Protein AF-A0A535D6L4-F1 (afdb_monomer_lite)

Sequence (93 aa):
MLTLTLRLWGNVFGGEIMLVVMSGLLLLPGLALPFVGLEVFIGLVQGLVFALLVLMYFILAIESHDEEHEEGSQADTDRVPSPEMHPRPAAST

Structure (mmCIF, N/CA/C/O backbone):
data_AF-A0A535D6L4-F1
#
_entry.id   AF-A0A535D6L4-F1
#
loop_
_atom_site.group_PDB
_atom_site.id
_atom_site.type_symbol
_atom_site.label_atom_id
_atom_site.label_alt_id
_atom_site.label_comp_id
_atom_site.label_asym_id
_atom_site.label_entity_id
_atom_site.label_seq_id
_atom_site.pdbx_PDB_ins_code
_atom_site.Cartn_x
_atom_site.Cartn_y
_atom_site.Cartn_z
_atom_site.occupancy
_atom_site.B_iso_or_equiv
_atom_site.auth_seq_id
_atom_site.auth_comp_id
_atom_site.auth_asym_id
_atom_site.auth_atom_id
_atom_site.pdbx_PDB_model_num
ATOM 1 N N . MET A 1 1 ? 9.681 -7.491 -7.047 1.00 65.56 1 MET A N 1
ATOM 2 C CA . MET A 1 1 ? 8.378 -8.179 -6.881 1.00 65.56 1 MET A CA 1
ATOM 3 C C . MET A 1 1 ? 8.252 -8.888 -5.533 1.00 65.56 1 MET A C 1
ATOM 5 O O . MET A 1 1 ? 7.306 -8.596 -4.817 1.00 65.56 1 MET A O 1
ATOM 9 N N . LEU A 1 2 ? 9.231 -9.706 -5.116 1.00 72.31 2 LEU A N 1
ATOM 10 C CA . LEU A 1 2 ? 9.179 -10.479 -3.860 1.00 72.31 2 LEU A CA 1
ATOM 11 C C . LEU A 1 2 ? 8.904 -9.644 -2.587 1.00 72.31 2 LEU A C 1
ATOM 13 O O . LEU A 1 2 ? 8.015 -9.968 -1.807 1.00 72.31 2 LEU A O 1
ATOM 17 N N . THR A 1 3 ? 9.615 -8.530 -2.396 1.00 79.75 3 THR A N 1
ATOM 18 C CA . THR A 1 3 ? 9.453 -7.641 -1.226 1.00 79.75 3 THR A CA 1
ATOM 19 C C . THR A 1 3 ? 8.126 -6.880 -1.210 1.00 79.75 3 THR A C 1
ATOM 21 O O . THR A 1 3 ? 7.716 -6.375 -0.167 1.00 79.75 3 THR A O 1
ATOM 24 N N . LEU A 1 4 ? 7.445 -6.795 -2.353 1.00 77.69 4 LEU A N 1
ATOM 25 C CA . LEU A 1 4 ? 6.198 -6.056 -2.517 1.00 77.69 4 LEU A CA 1
ATOM 26 C C . LEU A 1 4 ? 4.989 -6.979 -2.316 1.00 77.69 4 LEU A C 1
ATOM 28 O O . LEU A 1 4 ? 4.064 -6.632 -1.585 1.00 77.69 4 LEU A O 1
ATOM 32 N N . THR A 1 5 ? 5.070 -8.207 -2.831 1.00 82.31 5 THR A N 1
ATOM 33 C CA . THR A 1 5 ? 4.146 -9.295 -2.489 1.00 82.31 5 THR A CA 1
ATOM 34 C C . THR A 1 5 ? 4.175 -9.605 -0.991 1.00 82.31 5 THR A C 1
ATOM 36 O O . THR A 1 5 ? 3.120 -9.800 -0.402 1.00 82.31 5 THR A O 1
ATOM 39 N N . LEU A 1 6 ? 5.344 -9.548 -0.341 1.00 82.44 6 LEU A N 1
ATOM 40 C CA . LEU A 1 6 ? 5.462 -9.708 1.115 1.00 82.44 6 LEU A CA 1
ATOM 41 C C . LEU A 1 6 ? 4.731 -8.598 1.904 1.00 82.44 6 LEU A C 1
ATOM 43 O O . LEU A 1 6 ? 4.211 -8.863 2.982 1.00 82.44 6 LEU A O 1
ATOM 47 N N . ARG A 1 7 ? 4.654 -7.367 1.371 1.00 81.81 7 ARG A N 1
ATOM 48 C CA . ARG A 1 7 ? 3.914 -6.246 1.991 1.00 81.81 7 ARG A CA 1
ATOM 49 C C . ARG A 1 7 ? 2.404 -6.379 1.827 1.00 81.81 7 ARG A C 1
ATOM 51 O O . ARG A 1 7 ? 1.673 -6.103 2.769 1.00 81.81 7 ARG A O 1
ATOM 58 N N . LEU A 1 8 ? 1.941 -6.818 0.657 1.00 83.88 8 LEU A N 1
ATOM 59 C CA . LEU A 1 8 ? 0.534 -7.164 0.448 1.00 83.88 8 LEU A CA 1
ATOM 60 C C . LEU A 1 8 ? 0.127 -8.316 1.373 1.00 83.88 8 LEU A C 1
ATOM 62 O O . LEU A 1 8 ? -0.856 -8.211 2.099 1.00 83.88 8 LEU A O 1
ATOM 66 N N . TRP A 1 9 ? 0.922 -9.387 1.369 1.00 79.62 9 TRP A N 1
ATOM 67 C CA . TRP A 1 9 ? 0.706 -10.552 2.214 1.00 79.62 9 TRP A CA 1
ATOM 68 C C . TRP A 1 9 ? 0.695 -10.153 3.691 1.00 79.62 9 TRP A C 1
ATOM 70 O O . TRP A 1 9 ? -0.240 -10.499 4.392 1.00 79.62 9 TRP A O 1
ATOM 80 N N . GLY A 1 10 ? 1.641 -9.328 4.146 1.00 82.56 10 GLY A N 1
ATOM 81 C CA . GLY A 1 10 ? 1.677 -8.824 5.520 1.00 82.56 10 GLY A CA 1
ATOM 82 C C . GLY A 1 10 ? 0.487 -7.937 5.906 1.00 82.56 10 GLY A C 1
ATOM 83 O O . GLY A 1 10 ? -0.022 -8.085 7.011 1.00 82.56 10 GLY A O 1
ATOM 84 N N . ASN A 1 11 ? 0.008 -7.059 5.018 1.00 83.62 11 ASN A N 1
ATOM 85 C CA . ASN A 1 11 ? -1.136 -6.184 5.312 1.00 83.62 11 ASN A CA 1
ATOM 86 C C . ASN A 1 11 ? -2.475 -6.937 5.323 1.00 83.62 11 ASN A C 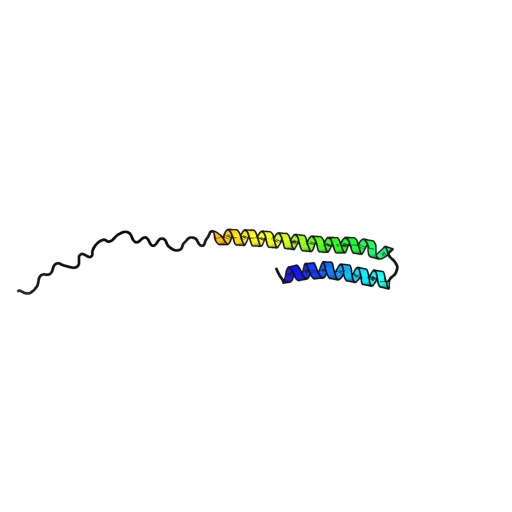1
ATOM 88 O O . ASN A 1 11 ? -3.306 -6.665 6.180 1.00 83.62 11 ASN A O 1
ATOM 92 N N . VAL A 1 12 ? -2.681 -7.890 4.410 1.00 81.31 12 VAL A N 1
ATOM 93 C CA . VAL A 1 12 ? -3.914 -8.698 4.356 1.00 81.31 12 VAL A CA 1
ATOM 94 C C . VAL A 1 12 ? -3.923 -9.760 5.460 1.00 81.31 12 VAL A C 1
ATOM 96 O O . VAL A 1 12 ? -4.919 -9.932 6.153 1.00 81.31 12 VAL A O 1
ATOM 99 N N . PHE A 1 13 ? -2.795 -10.442 5.671 1.00 83.19 13 PHE A N 1
ATOM 100 C CA . PHE A 1 13 ? -2.664 -11.493 6.681 1.00 83.19 13 PHE A CA 1
ATOM 101 C C . PHE A 1 13 ? -2.614 -10.910 8.095 1.00 83.19 13 PHE A C 1
ATOM 103 O O . PHE A 1 13 ? -3.278 -11.413 8.994 1.00 83.19 13 PHE A O 1
ATOM 110 N N . GLY A 1 14 ? -1.865 -9.821 8.290 1.00 82.25 14 GLY A N 1
ATOM 111 C CA . GLY A 1 14 ? -1.776 -9.127 9.571 1.00 82.25 14 GLY A CA 1
ATOM 112 C C . GLY A 1 14 ? -3.122 -8.575 10.012 1.00 82.25 14 GLY A C 1
ATOM 113 O O . GLY A 1 14 ? -3.451 -8.673 11.187 1.00 82.25 14 GLY A O 1
ATOM 114 N N . GLY A 1 15 ? -3.905 -8.080 9.061 1.00 76.50 15 GLY A N 1
ATOM 115 C CA . GLY A 1 15 ? -5.237 -7.575 9.297 1.00 76.50 15 GLY A CA 1
ATOM 116 C C . GLY A 1 15 ? -6.264 -8.631 9.716 1.00 76.50 15 GLY A C 1
ATOM 117 O O . GLY A 1 15 ? -6.844 -8.565 10.802 1.00 76.50 15 GLY A O 1
ATOM 118 N N . GLU A 1 16 ? -6.391 -9.700 8.927 1.00 81.00 16 GLU A N 1
ATOM 119 C CA . GLU A 1 16 ? -7.320 -10.792 9.234 1.00 81.00 16 GLU A CA 1
ATOM 120 C C . GLU A 1 16 ? -6.958 -11.529 10.535 1.00 81.00 16 GLU A C 1
ATOM 122 O O . GLU A 1 16 ? -7.830 -11.904 11.322 1.00 81.00 16 GLU A O 1
ATOM 127 N N . ILE A 1 17 ? -5.664 -11.676 10.824 1.00 83.38 17 ILE A N 1
ATOM 128 C CA . ILE A 1 17 ? -5.191 -12.301 12.064 1.00 83.38 17 ILE A CA 1
ATOM 129 C C . ILE A 1 17 ? -5.402 -11.386 13.262 1.00 83.38 17 ILE A C 1
ATOM 131 O O . ILE A 1 17 ? -5.841 -11.872 14.304 1.00 83.38 17 ILE A O 1
ATOM 135 N N . MET A 1 18 ? -5.153 -10.078 13.137 1.00 77.94 18 MET A N 1
ATOM 136 C CA . MET A 1 18 ? -5.508 -9.121 14.190 1.00 77.94 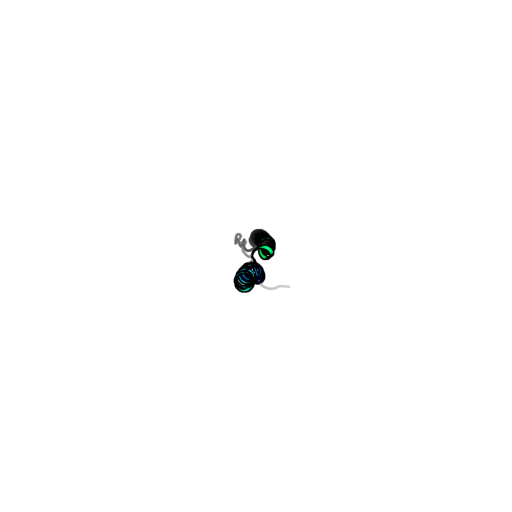18 MET A CA 1
ATOM 137 C C . MET A 1 18 ? -7.003 -9.177 14.482 1.00 77.94 18 MET A C 1
ATOM 139 O O . MET A 1 18 ? -7.390 -9.214 15.647 1.00 77.94 18 MET A O 1
ATOM 143 N N . LEU A 1 19 ? -7.838 -9.241 13.445 1.00 76.69 19 LEU A N 1
ATOM 144 C CA . LEU A 1 19 ? -9.284 -9.308 13.586 1.00 76.69 19 LEU A CA 1
ATOM 145 C C . LEU A 1 19 ? -9.731 -10.568 14.326 1.00 76.69 19 LEU A C 1
ATOM 147 O O . LEU A 1 19 ? -10.491 -10.468 15.284 1.00 76.69 19 LEU A O 1
ATOM 151 N N . VAL A 1 20 ? -9.261 -11.746 13.916 1.00 76.12 20 VAL A N 1
ATOM 152 C CA . VAL A 1 20 ? -9.604 -13.016 14.574 1.00 76.12 20 VAL A CA 1
ATOM 153 C C . VAL A 1 20 ? -9.146 -13.009 16.033 1.00 76.12 20 VAL A C 1
ATOM 155 O O . VAL A 1 20 ? -9.893 -13.431 16.917 1.00 76.12 20 VAL A O 1
ATOM 158 N N . VAL A 1 21 ? -7.959 -12.467 16.308 1.00 81.06 21 VAL A N 1
ATOM 159 C CA . VAL A 1 21 ? -7.407 -12.370 17.666 1.00 81.06 21 VAL A CA 1
ATOM 160 C C . VAL A 1 21 ? -8.188 -11.367 18.523 1.00 81.06 21 VAL A C 1
ATOM 162 O O . VAL A 1 21 ? -8.550 -11.686 19.654 1.00 81.06 21 VAL A O 1
ATOM 165 N N . MET A 1 22 ? -8.509 -10.181 18.003 1.00 73.19 22 MET A N 1
ATOM 166 C CA . MET A 1 22 ? -9.272 -9.151 18.721 1.00 73.19 22 MET A CA 1
ATOM 167 C C . MET A 1 22 ? -10.746 -9.525 18.887 1.00 73.19 22 MET A 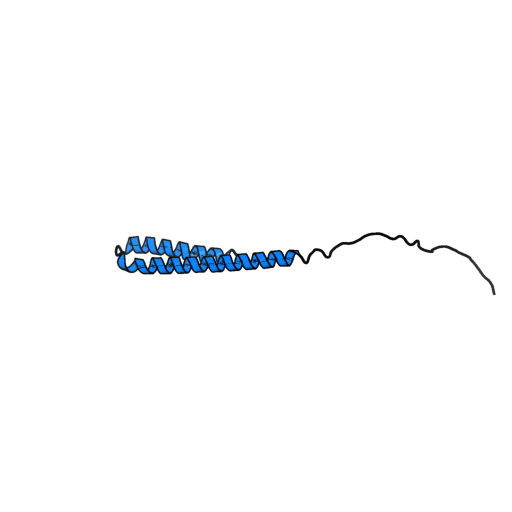C 1
ATOM 169 O O . MET A 1 22 ? -11.307 -9.316 19.957 1.00 73.19 22 MET A O 1
ATOM 173 N N . SER A 1 23 ? -11.373 -10.131 17.879 1.00 70.19 23 SER A N 1
ATOM 174 C CA . SER A 1 23 ? -12.734 -10.673 17.960 1.00 70.19 23 SER A CA 1
ATOM 175 C C . SER A 1 23 ? -12.820 -11.814 18.973 1.00 70.19 23 SER A C 1
ATOM 177 O O . SER A 1 23 ? -13.794 -11.896 19.720 1.00 70.19 23 SER A O 1
ATOM 179 N N . GLY A 1 24 ? -11.811 -12.688 19.010 1.00 73.88 24 GLY A N 1
ATOM 180 C CA . GLY A 1 24 ? -11.737 -13.795 19.960 1.00 73.88 24 GLY A CA 1
ATOM 181 C C . GLY A 1 24 ? -11.483 -13.344 21.400 1.00 73.88 24 GLY A C 1
ATOM 182 O O . GLY A 1 24 ? -11.980 -13.980 22.325 1.00 73.88 24 GLY A O 1
ATOM 183 N N . LEU A 1 25 ? -10.744 -12.245 21.598 1.00 71.75 25 LEU A N 1
ATOM 184 C CA . LEU A 1 25 ? -10.352 -11.768 22.928 1.00 71.75 25 LEU A CA 1
ATOM 185 C C . LEU A 1 25 ? -11.289 -10.698 23.509 1.00 71.75 25 LEU A C 1
ATOM 187 O O . LEU A 1 25 ? -11.488 -10.667 24.720 1.00 71.75 25 LEU A O 1
ATOM 191 N N . LEU A 1 26 ? -11.845 -9.809 22.679 1.00 65.06 26 LEU A N 1
ATOM 192 C CA . LEU A 1 26 ? -12.517 -8.595 23.153 1.00 65.06 26 LEU A CA 1
ATOM 193 C C . LEU A 1 26 ? -14.046 -8.705 23.216 1.00 65.06 26 LEU A C 1
ATOM 195 O O . LEU A 1 26 ? -14.653 -7.876 23.881 1.00 65.06 26 LEU A O 1
ATOM 199 N N . LEU A 1 27 ? -14.679 -9.693 22.564 1.00 64.12 27 LEU A N 1
ATOM 200 C CA . LEU A 1 27 ? -16.139 -9.950 22.548 1.00 64.12 27 LEU A CA 1
ATOM 201 C C . LEU A 1 27 ? -17.042 -8.693 22.406 1.00 64.12 27 LEU A C 1
ATOM 203 O O . LEU A 1 27 ? -18.220 -8.717 22.756 1.00 64.12 27 LEU A O 1
ATOM 207 N N . LEU A 1 28 ? -16.502 -7.579 21.899 1.00 65.00 28 LEU A N 1
ATOM 208 C CA . LEU A 1 28 ? -17.184 -6.303 21.692 1.00 65.00 28 LEU A CA 1
ATOM 209 C C . LEU A 1 28 ? -17.041 -5.919 20.210 1.00 65.00 28 LEU A C 1
ATOM 211 O O . LEU A 1 28 ? -16.060 -5.284 19.819 1.00 65.00 28 LEU A O 1
ATOM 215 N N . PRO A 1 29 ? -18.019 -6.284 19.363 1.00 63.38 29 PRO A N 1
ATOM 216 C CA . PRO A 1 29 ? -17.914 -6.129 17.910 1.00 63.38 29 PRO A CA 1
ATOM 217 C C . PRO A 1 29 ? -17.991 -4.671 17.420 1.00 63.38 29 PRO A C 1
ATOM 219 O O . PRO A 1 29 ? -17.617 -4.382 16.286 1.00 63.38 29 PRO A O 1
ATOM 222 N N . GLY A 1 30 ? -18.455 -3.733 18.253 1.00 67.19 30 GLY A N 1
ATOM 223 C CA . GLY A 1 30 ? -18.748 -2.357 17.829 1.00 67.19 30 GLY A CA 1
ATOM 224 C C . GLY A 1 30 ? -17.527 -1.493 17.486 1.00 67.19 30 GLY A C 1
ATOM 225 O O . GLY A 1 30 ? -17.635 -0.612 16.639 1.00 67.19 30 GLY A O 1
ATOM 226 N N . LEU A 1 31 ? -16.368 -1.742 18.107 1.00 68.69 31 LEU A N 1
ATOM 227 C CA . LEU A 1 31 ? -15.152 -0.942 17.883 1.00 68.69 31 LEU A CA 1
ATOM 228 C C . LEU A 1 31 ? -14.284 -1.485 16.737 1.00 68.69 31 LEU A C 1
ATOM 230 O O . LEU A 1 31 ? -13.556 -0.730 16.099 1.00 68.69 31 LEU A O 1
ATOM 234 N N . ALA A 1 32 ? -14.391 -2.784 16.451 1.00 69.06 32 ALA A N 1
ATOM 235 C CA . ALA A 1 32 ? -13.623 -3.443 15.400 1.00 69.06 32 ALA A CA 1
ATOM 236 C C . ALA A 1 32 ? -14.126 -3.080 13.992 1.00 69.06 32 ALA A C 1
ATOM 238 O O . ALA A 1 32 ? -13.330 -2.979 13.065 1.00 69.06 32 ALA A O 1
ATOM 239 N N . LEU A 1 33 ? -15.431 -2.826 13.839 1.00 74.44 33 LEU A N 1
ATOM 240 C CA . LEU A 1 33 ? -16.104 -2.636 12.550 1.00 74.44 33 LEU A CA 1
ATOM 241 C C . LEU A 1 33 ? -15.493 -1.547 11.633 1.00 74.44 33 LEU A C 1
ATOM 243 O O . LEU A 1 33 ? -15.240 -1.847 10.465 1.00 74.44 33 LEU A O 1
ATOM 247 N N . PRO A 1 34 ? -15.210 -0.310 12.100 1.00 74.56 34 PRO A N 1
ATOM 248 C CA . PRO A 1 34 ? -14.556 0.696 11.257 1.00 74.56 34 PRO A CA 1
ATOM 249 C C . PRO A 1 34 ? -13.091 0.355 10.949 1.00 74.56 34 PRO A C 1
ATOM 251 O O . PRO A 1 34 ? -12.584 0.730 9.893 1.00 74.56 34 PRO A O 1
ATOM 254 N N . PHE A 1 35 ? -12.421 -0.377 11.840 1.00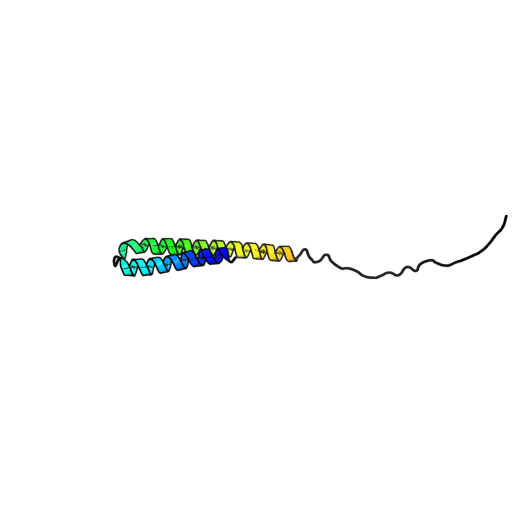 74.31 35 PHE A N 1
ATOM 255 C CA . PHE A 1 35 ? -11.028 -0.780 11.667 1.00 74.31 35 PHE A CA 1
ATOM 256 C C . PHE A 1 35 ? -10.883 -1.826 10.551 1.00 74.31 35 PHE A C 1
ATOM 258 O O . PHE A 1 35 ? -9.991 -1.694 9.720 1.00 74.31 35 PHE A O 1
ATOM 265 N N . VAL A 1 36 ? -11.836 -2.765 10.440 1.00 76.81 36 VAL A N 1
ATOM 266 C CA . VAL A 1 36 ? -11.892 -3.770 9.355 1.00 76.81 36 VAL A CA 1
ATOM 267 C C . VAL A 1 36 ? -11.962 -3.116 7.976 1.00 76.81 36 VAL A C 1
ATOM 269 O O . VAL A 1 36 ? -11.241 -3.491 7.055 1.00 76.81 36 VAL A O 1
ATOM 272 N N . GLY A 1 37 ? -12.844 -2.123 7.823 1.00 77.00 37 GLY A N 1
ATOM 273 C CA . GLY A 1 37 ? -13.055 -1.458 6.538 1.00 77.00 37 GLY A CA 1
ATOM 274 C C . GLY A 1 37 ? -11.835 -0.653 6.089 1.00 77.00 37 GLY A C 1
ATOM 275 O O . GLY A 1 37 ? -11.461 -0.698 4.918 1.00 77.00 37 GLY A O 1
ATOM 276 N N . LEU A 1 38 ? -11.191 0.052 7.023 1.00 81.19 38 LEU A N 1
ATOM 277 C CA . LEU A 1 38 ? -9.981 0.837 6.764 1.00 81.19 38 LEU A CA 1
ATOM 278 C C . LEU A 1 38 ? -8.769 -0.044 6.442 1.00 81.19 38 LEU A C 1
ATOM 280 O O . LEU A 1 38 ? -7.998 0.276 5.542 1.00 81.19 38 LEU A O 1
ATOM 284 N N . GLU A 1 39 ? -8.614 -1.162 7.137 1.00 81.12 39 GLU A N 1
ATOM 285 C CA . GLU A 1 39 ? -7.537 -2.123 6.923 1.00 81.12 39 GLU A CA 1
ATOM 286 C C . GLU A 1 39 ? -7.634 -2.809 5.555 1.00 81.12 39 GLU A C 1
ATOM 288 O O . GLU A 1 39 ? -6.672 -2.788 4.781 1.00 81.12 39 GLU A O 1
ATOM 293 N N . VAL A 1 40 ? -8.817 -3.326 5.209 1.00 80.25 40 VAL A N 1
ATOM 294 C CA . VAL A 1 40 ? -9.082 -3.907 3.887 1.00 80.25 40 VAL A CA 1
ATOM 295 C C . VAL A 1 40 ? -8.873 -2.862 2.791 1.00 80.25 40 VAL A C 1
ATOM 297 O O . VAL A 1 40 ? -8.262 -3.170 1.770 1.00 80.25 40 VAL A O 1
ATOM 300 N N . PHE A 1 41 ? -9.299 -1.612 3.004 1.00 85.12 41 PHE A N 1
ATOM 301 C CA . PHE A 1 41 ? -9.086 -0.518 2.055 1.00 85.12 41 PHE A CA 1
ATOM 302 C C . PHE A 1 41 ? -7.594 -0.231 1.813 1.00 85.12 41 PHE A C 1
ATOM 304 O O . PHE A 1 41 ? -7.164 -0.131 0.662 1.00 85.12 41 PHE A O 1
ATOM 311 N N . ILE A 1 42 ? -6.780 -0.167 2.871 1.00 85.06 42 ILE A N 1
ATOM 312 C CA . ILE A 1 42 ? -5.325 0.033 2.761 1.00 85.06 42 ILE A CA 1
ATOM 313 C C . ILE A 1 42 ? -4.653 -1.172 2.081 1.00 85.06 42 ILE A C 1
ATOM 315 O O . ILE A 1 42 ? -3.776 -0.985 1.235 1.00 85.06 42 ILE A O 1
ATOM 319 N N . GLY A 1 43 ? -5.081 -2.403 2.383 1.00 84.94 43 GLY A N 1
ATOM 320 C CA . GLY A 1 43 ? -4.614 -3.618 1.704 1.00 84.94 43 GLY A CA 1
ATOM 321 C C . GLY A 1 43 ? -4.931 -3.625 0.203 1.00 84.94 43 GLY A C 1
ATOM 322 O O . GLY A 1 43 ? -4.088 -4.001 -0.614 1.00 84.94 43 GLY A O 1
ATOM 323 N N . LEU A 1 44 ? -6.107 -3.125 -0.177 1.00 84.38 44 LEU A N 1
ATOM 324 C CA . LEU A 1 44 ? -6.544 -3.008 -1.569 1.00 84.38 44 LEU A CA 1
ATOM 325 C C . LEU A 1 44 ? -5.699 -1.977 -2.337 1.00 84.38 44 LEU A C 1
ATOM 327 O O . LEU A 1 44 ? -5.207 -2.266 -3.429 1.00 84.38 44 LEU A O 1
ATOM 331 N N . VAL A 1 45 ? -5.438 -0.811 -1.735 1.00 88.50 45 VAL A N 1
ATOM 332 C CA . VAL A 1 45 ? -4.536 0.210 -2.301 1.00 88.50 45 VAL A CA 1
ATOM 333 C C . VAL A 1 45 ? -3.111 -0.337 -2.453 1.00 88.50 45 VAL A C 1
ATOM 335 O O . VAL A 1 45 ? -2.477 -0.123 -3.487 1.00 88.50 45 VAL A O 1
ATOM 338 N N . GLN A 1 46 ? -2.617 -1.108 -1.480 1.00 88.50 46 GLN A N 1
ATOM 339 C CA . GLN A 1 46 ? -1.297 -1.746 -1.538 1.00 88.50 46 GLN A CA 1
ATOM 340 C C . GLN A 1 46 ? -1.167 -2.707 -2.735 1.00 88.50 46 GLN A C 1
ATOM 342 O O . GLN A 1 46 ? -0.110 -2.756 -3.372 1.00 88.50 46 GLN A O 1
ATOM 347 N N . GLY A 1 47 ? -2.235 -3.442 -3.064 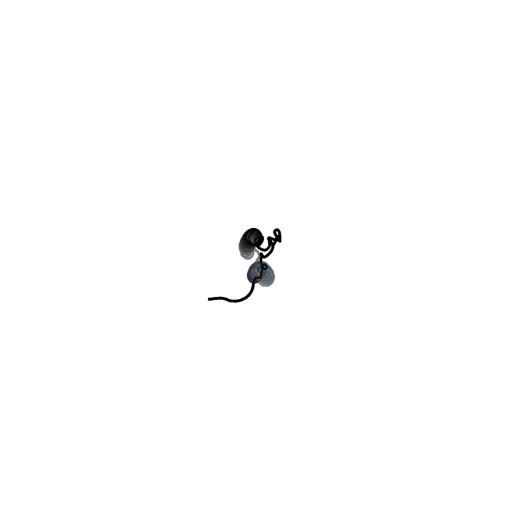1.00 87.00 47 GLY A N 1
ATOM 348 C CA . GLY A 1 47 ? -2.287 -4.330 -4.229 1.00 87.00 47 GLY A CA 1
ATOM 349 C C . GLY A 1 47 ? -2.443 -3.606 -5.560 1.00 87.00 47 GLY A C 1
ATOM 350 O O . GLY A 1 47 ? -1.807 -3.991 -6.539 1.00 87.00 47 GLY A O 1
ATOM 351 N N . LEU A 1 48 ? -3.204 -2.513 -5.596 1.00 88.81 48 LEU A N 1
ATOM 352 C CA . LEU A 1 48 ? -3.316 -1.659 -6.781 1.00 88.81 48 LEU A CA 1
ATOM 353 C C . LEU A 1 48 ? -1.970 -1.041 -7.166 1.00 88.81 48 LEU A C 1
ATOM 355 O O . LEU A 1 48 ? -1.575 -1.110 -8.327 1.00 88.81 48 LEU A O 1
ATOM 359 N N . VAL A 1 49 ? -1.225 -0.501 -6.197 1.00 86.94 49 VAL A N 1
ATOM 360 C CA . VAL A 1 49 ? 0.108 0.073 -6.447 1.00 86.94 49 VAL A CA 1
ATOM 361 C C . VAL A 1 49 ? 1.089 -0.999 -6.934 1.00 86.94 49 VAL A C 1
ATOM 363 O O . VAL A 1 49 ? 1.909 -0.730 -7.811 1.00 86.94 49 VAL A O 1
ATOM 366 N N . PHE A 1 50 ? 0.984 -2.232 -6.428 1.00 84.69 50 PHE A N 1
ATOM 367 C CA . PHE A 1 50 ? 1.773 -3.358 -6.929 1.00 84.69 50 PHE A CA 1
ATOM 368 C C . PHE A 1 50 ? 1.471 -3.676 -8.392 1.00 84.69 50 PHE A C 1
ATOM 370 O O . PHE A 1 50 ? 2.393 -3.753 -9.200 1.00 84.69 50 PHE A O 1
ATOM 377 N N . ALA A 1 51 ? 0.192 -3.852 -8.728 1.00 87.19 51 ALA A N 1
ATOM 378 C CA . ALA A 1 51 ? -0.239 -4.168 -10.085 1.00 87.19 51 ALA A CA 1
ATOM 379 C C . ALA A 1 51 ? 0.186 -3.071 -11.072 1.00 87.19 51 ALA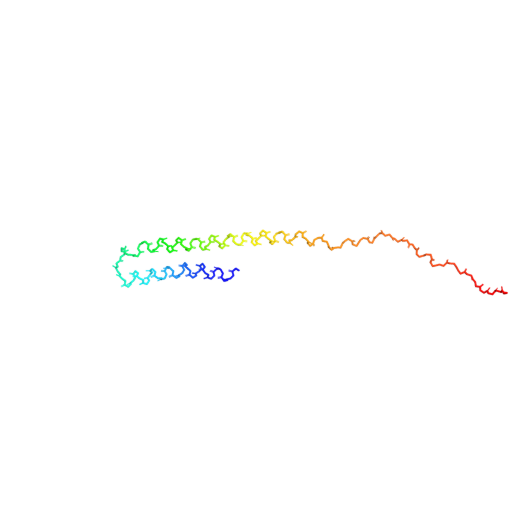 A C 1
ATOM 381 O O . ALA A 1 51 ? 0.629 -3.376 -12.176 1.00 87.19 51 ALA A O 1
ATOM 382 N N . LEU A 1 52 ? 0.136 -1.807 -10.644 1.00 90.50 52 LEU A N 1
ATOM 383 C CA . LEU A 1 52 ? 0.582 -0.662 -11.433 1.00 90.50 52 LEU A CA 1
ATOM 384 C C . LEU A 1 52 ? 2.096 -0.711 -11.694 1.00 90.50 52 LEU A C 1
ATOM 386 O O . LEU A 1 52 ? 2.518 -0.538 -12.833 1.00 90.50 52 LEU A O 1
ATOM 390 N N . LEU A 1 53 ? 2.913 -1.033 -10.684 1.00 89.75 53 LEU A N 1
ATOM 391 C CA . LEU A 1 53 ? 4.363 -1.210 -10.850 1.00 89.75 53 LEU A CA 1
ATOM 392 C C . LEU A 1 53 ? 4.721 -2.425 -11.719 1.00 89.75 53 LEU A C 1
ATOM 394 O O . LEU A 1 53 ? 5.677 -2.357 -12.485 1.00 89.75 53 LEU A O 1
ATOM 398 N N . VAL A 1 54 ? 3.965 -3.524 -11.625 1.00 87.31 54 VAL A N 1
ATOM 399 C CA . VAL A 1 54 ? 4.131 -4.706 -12.489 1.00 87.31 54 VAL A CA 1
ATOM 400 C C . VAL A 1 54 ? 3.796 -4.370 -13.938 1.00 87.31 54 VAL A C 1
ATOM 402 O O . VAL A 1 54 ? 4.555 -4.736 -14.827 1.00 87.31 54 VAL A O 1
ATOM 405 N N . LEU A 1 55 ? 2.702 -3.645 -14.176 1.00 90.88 55 LEU A N 1
ATOM 406 C CA . LEU A 1 55 ? 2.322 -3.190 -15.510 1.00 90.88 55 LEU A CA 1
ATOM 407 C C . LEU A 1 55 ? 3.396 -2.273 -16.105 1.00 90.88 55 LEU A C 1
ATOM 409 O O . LEU A 1 55 ? 3.797 -2.467 -17.245 1.00 90.88 55 LEU A O 1
ATOM 413 N N . MET A 1 56 ? 3.905 -1.325 -15.318 1.00 90.19 56 MET A N 1
ATOM 414 C CA . MET A 1 56 ? 4.989 -0.436 -15.744 1.00 90.19 56 MET A CA 1
ATOM 415 C C . MET A 1 56 ? 6.270 -1.227 -16.049 1.00 90.19 56 MET A C 1
ATOM 417 O O . MET A 1 56 ? 6.882 -1.029 -17.089 1.00 90.19 56 MET A O 1
ATOM 421 N N . TYR A 1 57 ? 6.634 -2.196 -15.205 1.00 86.88 57 TYR A N 1
ATOM 422 C CA . TYR A 1 57 ? 7.775 -3.076 -15.465 1.00 86.88 57 TYR A CA 1
ATOM 423 C C . TYR A 1 57 ? 7.595 -3.916 -16.737 1.00 86.88 57 TYR A C 1
ATOM 425 O O . TYR A 1 57 ? 8.543 -4.093 -17.489 1.00 86.88 57 TYR A O 1
ATOM 433 N N . PHE A 1 58 ? 6.384 -4.407 -16.998 1.00 87.81 58 PHE A N 1
ATOM 434 C CA . PHE A 1 58 ? 6.070 -5.161 -18.209 1.00 87.81 58 PHE A CA 1
ATOM 435 C C . PHE A 1 58 ? 6.178 -4.292 -19.468 1.00 87.81 58 PHE A C 1
ATOM 437 O O . PHE A 1 58 ? 6.736 -4.736 -20.462 1.00 87.81 58 PHE A O 1
ATOM 444 N N . ILE A 1 59 ? 5.711 -3.042 -19.404 1.00 89.50 59 ILE A N 1
ATOM 445 C CA . ILE A 1 59 ? 5.858 -2.063 -20.491 1.00 89.50 59 ILE A CA 1
ATOM 446 C C . ILE A 1 59 ? 7.343 -1.785 -20.768 1.00 89.50 59 ILE A C 1
ATOM 448 O O . ILE A 1 59 ? 7.760 -1.872 -21.917 1.00 89.50 59 ILE A O 1
ATOM 452 N N . LEU A 1 60 ? 8.146 -1.543 -19.725 1.00 86.94 60 LEU A N 1
ATOM 453 C CA . LEU A 1 60 ? 9.594 -1.331 -19.857 1.00 86.94 60 LEU A CA 1
ATOM 454 C C . LEU A 1 60 ? 10.314 -2.566 -20.417 1.00 86.94 60 LEU A C 1
ATOM 456 O O . LEU A 1 60 ? 11.232 -2.433 -21.216 1.00 86.94 60 LEU A O 1
ATOM 460 N N . ALA A 1 61 ? 9.898 -3.766 -20.007 1.00 84.75 61 ALA A N 1
ATOM 461 C CA . ALA A 1 61 ? 10.471 -5.015 -20.498 1.00 84.75 61 ALA A CA 1
ATOM 462 C C . ALA A 1 61 ? 10.155 -5.254 -21.983 1.00 84.75 61 ALA A C 1
ATOM 464 O O . ALA A 1 61 ? 11.007 -5.752 -22.714 1.00 84.75 61 ALA A O 1
ATOM 465 N N . ILE A 1 62 ? 8.950 -4.887 -22.432 1.00 83.75 62 ILE A N 1
ATOM 466 C CA . ILE A 1 62 ? 8.569 -4.969 -23.846 1.00 83.75 62 ILE A CA 1
ATOM 467 C C . ILE A 1 62 ? 9.362 -3.957 -24.677 1.00 83.75 62 ILE A C 1
ATOM 469 O O . ILE A 1 62 ? 9.878 -4.326 -25.724 1.00 83.75 62 ILE A O 1
ATOM 473 N N . GLU A 1 63 ? 9.506 -2.721 -24.198 1.00 75.38 63 GLU A N 1
ATOM 474 C CA . GLU A 1 63 ? 10.289 -1.680 -24.879 1.00 75.38 63 GLU A CA 1
ATOM 475 C C . GLU A 1 63 ? 11.773 -2.066 -24.990 1.00 75.38 63 GLU A C 1
ATOM 477 O O . GLU A 1 63 ? 12.381 -1.893 -26.040 1.00 75.38 63 GLU A O 1
ATOM 482 N N . SER A 1 64 ? 12.341 -2.705 -23.960 1.00 60.75 64 SER A N 1
ATOM 483 C CA . SER A 1 64 ? 13.734 -3.174 -23.987 1.00 60.75 64 SER A CA 1
ATOM 484 C C . SER A 1 64 ? 14.017 -4.337 -24.948 1.00 60.75 64 SER A C 1
ATOM 486 O O . SER A 1 64 ? 15.179 -4.666 -25.152 1.00 60.75 64 SER A O 1
ATOM 488 N N . HIS A 1 65 ? 12.995 -4.977 -25.526 1.00 56.66 65 HIS A N 1
ATOM 489 C CA . HIS A 1 65 ? 13.172 -6.125 -26.425 1.00 56.66 65 HIS A CA 1
ATOM 490 C C . HIS A 1 65 ? 13.116 -5.753 -27.919 1.00 56.66 65 HIS A C 1
ATOM 492 O O . HIS A 1 65 ? 13.280 -6.636 -28.756 1.00 56.66 65 HIS A O 1
ATOM 498 N N . ASP A 1 66 ? 12.926 -4.471 -28.256 1.00 54.19 66 ASP A N 1
ATOM 499 C CA . ASP A 1 66 ? 13.004 -3.969 -29.640 1.00 54.19 66 ASP A CA 1
ATOM 500 C C . ASP A 1 66 ? 14.403 -3.429 -30.014 1.00 54.19 66 ASP A C 1
ATOM 502 O O . ASP A 1 66 ? 14.660 -3.169 -31.188 1.00 54.19 66 ASP A O 1
ATOM 506 N N . GLU A 1 67 ? 15.341 -3.310 -29.063 1.00 55.66 67 GLU A N 1
ATOM 507 C CA . GLU A 1 67 ? 16.689 -2.766 -29.331 1.00 55.66 67 GLU A CA 1
ATOM 508 C C . GLU A 1 67 ? 17.784 -3.834 -29.544 1.00 55.66 67 GLU A C 1
ATOM 510 O O . GLU A 1 67 ? 18.918 -3.495 -29.870 1.00 55.66 67 GLU A O 1
ATOM 515 N N . GLU A 1 68 ? 17.465 -5.133 -29.455 1.00 52.19 68 GLU A N 1
ATOM 516 C CA . GLU A 1 68 ? 18.426 -6.234 -29.691 1.00 52.19 68 GLU A CA 1
ATOM 517 C C . GLU A 1 68 ? 18.262 -6.928 -31.062 1.00 52.19 68 GLU A C 1
ATOM 519 O O . GLU A 1 68 ? 18.655 -8.078 -31.252 1.00 52.19 68 GLU A O 1
ATOM 524 N N . HIS A 1 69 ? 17.726 -6.222 -32.062 1.00 47.50 69 HIS A N 1
ATOM 525 C CA . HIS A 1 69 ? 17.807 -6.610 -33.480 1.00 47.50 69 HIS A CA 1
ATOM 526 C C . HIS A 1 69 ? 18.805 -5.726 -34.258 1.00 47.50 69 HIS A C 1
ATOM 528 O O . HIS A 1 69 ? 18.561 -5.331 -35.395 1.00 47.50 69 HIS A O 1
ATOM 534 N N . GLU A 1 70 ? 19.970 -5.459 -33.666 1.00 50.47 70 GLU A N 1
ATOM 535 C CA . GLU A 1 70 ? 21.162 -4.980 -34.380 1.00 50.47 70 GLU A CA 1
ATOM 536 C C . GLU A 1 70 ? 22.384 -5.880 -34.115 1.00 50.47 70 GLU A C 1
ATOM 538 O O . GLU A 1 70 ? 23.480 -5.407 -33.846 1.00 50.47 70 GLU A O 1
ATOM 543 N N . GLU A 1 71 ? 22.247 -7.202 -34.251 1.00 52.91 71 GLU A N 1
ATOM 544 C CA . GLU A 1 71 ? 23.407 -8.047 -34.565 1.00 52.91 71 GLU A CA 1
ATOM 545 C C . GLU A 1 71 ? 23.114 -8.956 -35.767 1.00 52.91 71 GLU A C 1
ATOM 547 O O . GLU A 1 71 ? 22.272 -9.848 -35.717 1.00 52.91 71 GLU A O 1
ATOM 552 N N . GLY A 1 72 ? 23.869 -8.753 -36.855 1.00 46.88 72 GLY A N 1
ATOM 553 C CA . GLY A 1 72 ? 24.177 -9.834 -37.796 1.00 46.88 72 GLY A CA 1
ATOM 554 C C . GLY A 1 72 ? 23.501 -9.819 -39.169 1.00 46.88 72 GLY A C 1
ATOM 555 O O . GLY A 1 72 ? 22.946 -10.834 -39.576 1.00 46.88 72 GLY A O 1
ATOM 556 N N . SER A 1 73 ? 23.668 -8.757 -39.965 1.00 43.38 73 SER A N 1
ATOM 557 C CA . SER A 1 73 ? 23.727 -8.934 -41.428 1.00 43.38 73 SER A CA 1
ATOM 558 C C . SER A 1 73 ? 25.184 -9.094 -41.858 1.00 43.38 73 SER A C 1
ATOM 560 O O . SER A 1 73 ? 25.836 -8.169 -42.337 1.00 43.38 73 SER A O 1
ATOM 562 N N . GLN A 1 74 ? 25.714 -10.295 -41.632 1.00 53.03 74 GLN A N 1
ATOM 563 C CA . GLN A 1 74 ? 26.843 -10.807 -42.394 1.00 53.03 74 GLN A CA 1
ATOM 564 C C . GLN A 1 74 ? 26.258 -11.497 -43.633 1.00 53.03 74 GLN A C 1
ATOM 566 O O . GLN A 1 74 ? 25.948 -12.682 -43.612 1.00 53.03 74 GLN A O 1
ATOM 571 N N . ALA A 1 75 ? 26.054 -10.722 -44.694 1.00 52.28 75 ALA A N 1
ATOM 572 C CA . ALA A 1 75 ? 26.019 -11.222 -46.064 1.00 52.28 75 ALA A CA 1
ATOM 573 C C . ALA A 1 75 ? 27.300 -10.680 -46.711 1.00 52.28 75 ALA A C 1
ATOM 575 O O . ALA A 1 75 ? 27.370 -9.527 -47.122 1.00 52.28 75 ALA A O 1
ATOM 576 N N . ASP A 1 76 ? 28.437 -11.363 -46.593 1.00 59.31 76 ASP A N 1
ATOM 577 C CA . ASP A 1 76 ? 28.843 -12.415 -47.538 1.00 59.31 76 ASP A CA 1
ATOM 578 C C . ASP A 1 76 ? 28.175 -12.307 -48.920 1.00 59.31 76 ASP A C 1
ATOM 580 O O . ASP A 1 76 ? 27.471 -13.196 -49.374 1.00 59.31 76 ASP A O 1
ATOM 584 N N . THR A 1 77 ? 28.376 -11.165 -49.575 1.00 63.44 77 THR A N 1
ATOM 585 C CA . THR A 1 77 ? 28.266 -10.998 -51.029 1.00 63.44 77 THR A CA 1
ATOM 586 C C . THR A 1 77 ? 29.084 -9.764 -51.397 1.00 63.44 77 THR A C 1
ATOM 588 O O . THR A 1 77 ? 28.567 -8.657 -51.440 1.00 63.44 77 THR A O 1
ATOM 591 N N . ASP A 1 78 ? 30.392 -9.905 -51.571 1.00 55.88 78 ASP A N 1
ATOM 592 C CA . ASP A 1 78 ? 30.902 -10.032 -52.932 1.00 55.88 78 ASP A CA 1
ATOM 593 C C . ASP A 1 78 ? 32.417 -10.251 -52.920 1.00 55.88 78 ASP A C 1
ATOM 595 O O . ASP A 1 78 ? 33.227 -9.538 -52.326 1.00 55.88 78 ASP A O 1
ATOM 599 N N . ARG A 1 79 ? 32.776 -11.308 -53.619 1.00 67.75 79 ARG A N 1
ATOM 600 C CA . ARG A 1 79 ? 34.115 -11.769 -53.902 1.00 67.75 79 ARG A CA 1
ATOM 601 C C . ARG A 1 79 ? 34.660 -10.869 -55.006 1.00 67.75 79 ARG A C 1
ATOM 603 O O . ARG A 1 79 ? 34.445 -11.164 -56.177 1.00 67.75 79 ARG A O 1
ATOM 610 N N . VAL A 1 80 ? 35.425 -9.831 -54.671 1.00 62.84 80 VAL A N 1
ATOM 611 C CA . VAL A 1 80 ? 36.333 -9.227 -55.658 1.00 62.84 80 VAL A CA 1
ATOM 612 C C . VAL A 1 80 ? 37.712 -9.877 -55.494 1.00 62.84 80 VAL A C 1
ATOM 614 O O . VAL A 1 80 ? 38.328 -9.739 -54.437 1.00 62.84 80 VAL A O 1
ATOM 617 N N . PRO A 1 81 ? 38.181 -10.647 -56.494 1.00 66.12 81 PRO A N 1
ATOM 618 C CA . PRO A 1 81 ? 39.445 -11.367 -56.438 1.00 66.12 81 PRO A CA 1
ATOM 619 C C . PRO A 1 81 ? 40.621 -10.429 -56.188 1.00 66.12 81 PRO A C 1
ATOM 621 O O . PRO A 1 81 ? 40.752 -9.403 -56.855 1.00 66.12 81 PRO A O 1
ATOM 624 N N . SER A 1 82 ? 41.513 -10.840 -55.289 1.00 65.00 82 SER A N 1
ATOM 625 C CA . SER A 1 82 ? 42.875 -10.330 -55.208 1.00 65.00 82 SER A CA 1
ATOM 626 C C . SER A 1 82 ? 43.495 -10.260 -56.606 1.00 65.00 82 SER A C 1
ATOM 628 O O . SER A 1 82 ? 43.625 -11.299 -57.258 1.00 65.00 82 SER A O 1
ATOM 630 N N . PRO A 1 83 ? 43.979 -9.099 -57.060 1.00 62.59 83 PRO A N 1
ATOM 631 C CA . PRO A 1 83 ? 45.023 -9.057 -58.062 1.00 62.59 83 PRO A CA 1
ATOM 632 C C . PRO A 1 83 ? 46.382 -9.241 -57.367 1.00 62.59 83 PRO A C 1
ATOM 634 O O . PRO A 1 83 ? 47.260 -8.390 -57.451 1.00 62.59 83 PRO A O 1
ATOM 637 N N . GLU A 1 84 ? 46.574 -10.374 -56.682 1.00 60.72 84 GLU A N 1
ATOM 638 C CA . GLU A 1 84 ? 47.915 -10.936 -56.528 1.00 60.72 84 GLU A CA 1
ATOM 639 C C . GLU A 1 84 ? 48.143 -11.882 -57.705 1.00 60.72 84 GLU A C 1
ATOM 641 O O . GLU A 1 84 ? 47.652 -13.007 -57.704 1.00 60.72 84 GLU A O 1
ATOM 646 N N . MET A 1 85 ? 48.832 -11.375 -58.734 1.00 57.44 85 MET A N 1
ATOM 647 C CA . MET A 1 85 ? 49.806 -12.072 -59.590 1.00 57.44 85 MET A CA 1
ATOM 648 C C . MET A 1 85 ? 49.856 -11.438 -60.987 1.00 57.44 85 MET A C 1
ATOM 650 O O . MET A 1 85 ? 49.149 -11.852 -61.903 1.00 57.44 85 MET A O 1
ATOM 654 N N . HIS A 1 86 ? 50.840 -10.569 -61.222 1.00 58.78 86 HIS A N 1
ATOM 655 C CA . HIS A 1 86 ? 51.735 -10.890 -62.329 1.00 58.78 86 HIS A CA 1
ATOM 656 C C . HIS A 1 86 ? 53.183 -10.531 -61.973 1.00 58.78 86 HIS A C 1
ATOM 658 O O . HIS A 1 86 ? 53.475 -9.375 -61.664 1.00 58.78 86 HIS A O 1
ATOM 664 N N . PRO A 1 87 ? 54.087 -11.523 -61.977 1.00 66.62 87 PRO A N 1
ATOM 665 C CA . PRO A 1 87 ? 55.501 -11.327 -61.716 1.00 66.62 87 PRO A CA 1
ATOM 666 C C . PRO A 1 87 ? 56.118 -10.573 -62.896 1.00 66.62 87 PRO A C 1
ATOM 668 O O . PRO A 1 87 ? 55.603 -10.658 -64.005 1.00 66.62 87 PRO A O 1
ATOM 671 N N . ARG A 1 88 ? 57.277 -9.936 -62.711 1.00 59.44 88 ARG A N 1
ATOM 672 C CA . ARG A 1 88 ? 58.429 -10.262 -63.559 1.00 59.44 88 ARG A CA 1
ATOM 673 C C . ARG A 1 88 ? 59.755 -9.827 -62.925 1.00 59.44 88 ARG A C 1
ATOM 675 O O . ARG A 1 88 ? 59.803 -8.822 -62.224 1.00 59.44 88 ARG A O 1
ATOM 682 N N . PRO A 1 89 ? 60.802 -10.640 -63.123 1.00 62.25 89 PRO A N 1
ATOM 683 C CA . PRO A 1 89 ? 62.006 -10.653 -62.315 1.00 62.25 89 PRO A CA 1
ATOM 684 C C . PRO A 1 89 ? 63.146 -9.843 -62.941 1.00 62.25 89 PRO A C 1
ATOM 686 O O . PRO A 1 89 ? 63.187 -9.660 -64.152 1.00 62.25 89 PRO A O 1
ATOM 689 N N . ALA A 1 90 ? 64.107 -9.519 -62.075 1.00 55.44 90 ALA A N 1
ATOM 690 C CA . ALA A 1 90 ? 65.532 -9.335 -62.339 1.00 55.44 90 ALA A CA 1
ATOM 691 C C . ALA A 1 90 ? 65.990 -8.163 -63.231 1.00 55.44 90 ALA A C 1
ATOM 693 O O . ALA A 1 90 ? 65.708 -8.108 -64.417 1.00 55.44 90 ALA A O 1
ATOM 694 N N . ALA A 1 91 ? 66.866 -7.360 -62.612 1.00 52.81 91 ALA A N 1
ATOM 695 C CA . ALA A 1 91 ? 68.100 -6.806 -63.168 1.00 52.81 91 ALA A CA 1
ATOM 696 C C . ALA A 1 91 ? 68.007 -5.911 -64.412 1.00 52.81 91 ALA A C 1
ATOM 698 O O . ALA A 1 91 ? 67.686 -6.377 -65.493 1.00 52.81 91 ALA A O 1
ATOM 699 N N . SER A 1 92 ? 68.497 -4.674 -64.291 1.00 51.34 92 SER A N 1
ATOM 700 C CA . SER A 1 92 ? 69.776 -4.272 -64.903 1.00 51.34 92 SER A CA 1
ATOM 701 C C . SER A 1 92 ? 69.904 -2.749 -64.977 1.00 51.34 92 SER A C 1
ATOM 703 O O . SER A 1 92 ? 69.011 -2.104 -65.521 1.00 51.34 92 SER A O 1
ATOM 705 N N . THR A 1 93 ? 71.081 -2.271 -64.554 1.00 52.06 93 THR A N 1
ATOM 706 C CA . THR A 1 93 ? 71.732 -0.992 -64.906 1.00 52.06 93 THR A CA 1
ATOM 707 C C . THR A 1 93 ? 71.446 0.216 -64.024 1.00 52.06 93 THR A C 1
ATOM 709 O O . THR A 1 93 ? 70.276 0.613 -63.867 1.00 52.06 93 THR A O 1
#

Secondary structure (DSSP, 8-state):
-HHHHHHHHHHHHHHHHHHHHHHHHH--HHHHHHHHHHHHHHHHHHHHHHHHHHHHHHHHHHHTTSS---S----------------------

pLDDT: mean 72.5, std 12.86, range [43.38, 90.88]

Foldseek 3Di:
DVVLVVVLCCLVVVLVVVCVVCCVPVVPVVVCVVVSVVSVVVSVVSVVVVVVVVVVVVVVVVVVVVPPPPDDPPDPDDDDDDPPDDDDDDDDD

Radius of gyration: 35.7 Å; chains: 1; bounding box: 90×15×88 Å